Protein AF-A0AAY5ET58-F1 (afdb_monomer_lite)

Organism: Electrophorus electricus (NCBI:txid8005)

Structure (mmCIF, N/CA/C/O backbone):
data_AF-A0AAY5ET58-F1
#
_entry.id   AF-A0AAY5ET58-F1
#
loop_
_atom_site.group_PDB
_atom_site.id
_atom_site.type_symbol
_atom_site.label_atom_id
_atom_site.label_alt_id
_atom_site.label_comp_id
_atom_site.label_asym_id
_atom_site.label_entity_id
_atom_site.label_seq_id
_atom_site.pdbx_PDB_ins_code
_atom_site.Cartn_x
_atom_site.Cartn_y
_atom_site.Cartn_z
_atom_site.occupancy
_atom_site.B_iso_or_equiv
_atom_site.auth_seq_id
_atom_site.auth_comp_id
_atom_site.auth_asym_id
_atom_site.auth_atom_id
_atom_site.pdbx_PDB_model_num
ATOM 1 N N . MET A 1 1 ? -38.786 35.403 60.499 1.00 40.47 1 MET A N 1
ATOM 2 C CA . MET A 1 1 ? -40.038 34.703 60.142 1.00 40.47 1 MET A CA 1
ATOM 3 C C . MET A 1 1 ? -40.220 34.820 58.636 1.00 40.47 1 MET A C 1
ATOM 5 O O . MET A 1 1 ? -40.222 35.949 58.177 1.00 40.47 1 MET A O 1
ATOM 9 N N . VAL A 1 2 ? -40.307 33.661 57.951 1.00 42.81 2 VAL A N 1
ATOM 10 C CA . VAL A 1 2 ? -40.668 33.372 56.532 1.00 42.81 2 VAL A CA 1
ATOM 11 C C . VAL A 1 2 ? -39.955 34.195 55.436 1.00 42.81 2 VAL A C 1
ATOM 13 O O . VAL A 1 2 ? -40.005 35.410 55.419 1.00 42.81 2 VAL A O 1
ATOM 16 N N . SER A 1 3 ? -39.267 33.584 54.472 1.00 40.59 3 SER A N 1
ATOM 17 C CA . SER A 1 3 ? -39.939 32.818 53.422 1.00 40.59 3 SER A CA 1
ATOM 18 C C . SER A 1 3 ? -39.047 31.737 52.808 1.00 40.59 3 SER A C 1
ATOM 20 O O . SER A 1 3 ? -37.898 31.982 52.449 1.00 40.59 3 SER A O 1
ATOM 22 N N . PHE A 1 4 ? -39.635 30.551 52.649 1.00 51.56 4 PHE A N 1
ATOM 23 C CA . PHE A 1 4 ? -39.188 29.500 51.742 1.00 51.56 4 PHE A CA 1
ATOM 24 C C . PHE A 1 4 ? -39.138 30.032 50.303 1.00 51.56 4 PHE A C 1
ATOM 26 O O . PHE A 1 4 ? -40.045 30.743 49.871 1.00 51.56 4 PHE A O 1
ATOM 33 N N . GLY A 1 5 ? -38.104 29.646 49.561 1.00 51.97 5 GLY A N 1
ATOM 34 C CA . GLY A 1 5 ? -37.959 29.914 48.134 1.00 51.97 5 GLY A CA 1
ATOM 35 C C . GLY A 1 5 ? -37.118 28.820 47.495 1.00 51.97 5 GLY A C 1
ATOM 36 O O . GLY A 1 5 ? -35.930 28.997 47.256 1.00 51.97 5 GLY A O 1
ATOM 37 N N . VAL A 1 6 ? -37.736 27.658 47.297 1.00 57.72 6 VAL A N 1
ATOM 38 C CA . VAL A 1 6 ? -37.215 26.557 46.480 1.00 57.72 6 VAL A CA 1
ATOM 39 C C . VAL A 1 6 ? -37.017 27.072 45.054 1.00 57.72 6 VAL A C 1
ATOM 41 O O . VAL A 1 6 ? -37.981 27.534 44.451 1.00 57.72 6 VAL A O 1
ATOM 44 N N . LEU A 1 7 ? -35.813 26.942 44.491 1.00 54.56 7 LEU A N 1
ATOM 45 C CA . LEU A 1 7 ? -35.634 26.942 43.038 1.00 54.56 7 LEU A CA 1
ATOM 46 C C . LEU A 1 7 ? -34.827 25.716 42.613 1.00 54.56 7 LEU A C 1
ATOM 48 O O . LEU A 1 7 ? -33.619 25.591 42.799 1.00 54.56 7 LEU A O 1
ATOM 52 N N . LEU A 1 8 ? -35.629 24.786 42.113 1.00 53.97 8 LEU A N 1
ATOM 53 C CA . LEU A 1 8 ? -35.365 23.490 41.530 1.00 53.97 8 LEU A CA 1
ATOM 54 C C . LEU A 1 8 ? -34.593 23.657 40.202 1.00 53.97 8 LEU A C 1
ATOM 56 O O . LEU A 1 8 ? -35.032 24.407 39.340 1.00 53.97 8 LEU A O 1
ATOM 60 N N . PHE A 1 9 ? -33.485 22.919 40.072 1.00 56.16 9 PHE A N 1
ATOM 61 C CA . PHE A 1 9 ? -32.970 22.234 38.875 1.00 56.16 9 PHE A CA 1
ATOM 62 C C . PHE A 1 9 ? -32.871 22.982 37.535 1.00 56.16 9 PHE A C 1
ATOM 64 O O . PHE A 1 9 ? -33.871 23.309 36.914 1.00 56.16 9 PHE A O 1
ATOM 71 N N . LEU A 1 10 ? -31.649 23.001 36.991 1.00 56.62 10 LEU A N 1
ATOM 72 C CA . LEU A 1 10 ? -31.357 22.589 35.609 1.00 56.62 10 LEU A CA 1
ATOM 73 C C . LEU A 1 10 ? -29.874 22.187 35.531 1.00 56.62 10 LEU A C 1
ATOM 75 O O . LEU A 1 10 ? -29.040 22.852 34.923 1.00 56.62 10 LEU A O 1
ATOM 79 N N . SER A 1 11 ? -29.524 21.075 36.183 1.00 59.97 11 SER A N 1
ATOM 80 C CA . SER A 1 11 ? -28.327 20.334 35.793 1.00 59.97 11 SER A CA 1
ATOM 81 C C . SER A 1 11 ? -28.621 19.698 34.436 1.00 59.97 11 SER A C 1
ATOM 83 O O . SER A 1 11 ? -29.204 18.613 34.366 1.00 59.97 11 SER A O 1
ATOM 85 N N . LEU A 1 12 ? -28.259 20.392 33.354 1.00 58.75 12 LEU A N 1
ATOM 86 C CA . LEU A 1 12 ? -28.060 19.761 32.055 1.00 58.75 12 LEU A CA 1
ATOM 87 C C . LEU A 1 12 ? -26.909 18.759 32.231 1.00 58.75 12 LEU A C 1
ATOM 89 O O . LEU A 1 12 ? -25.740 19.073 32.023 1.00 58.75 12 LEU A O 1
ATOM 93 N N . PHE A 1 13 ? -27.231 17.541 32.664 1.00 56.00 13 PHE A N 1
ATOM 94 C CA . PHE A 1 13 ? -26.377 16.406 32.371 1.00 56.00 13 PHE A CA 1
ATOM 95 C C . PHE A 1 13 ? -26.515 16.182 30.873 1.00 56.00 13 PHE A C 1
ATOM 97 O O . PHE A 1 13 ? -27.423 15.494 30.409 1.00 56.00 13 PHE A O 1
ATOM 104 N N . CYS A 1 14 ? -25.631 16.811 30.102 1.00 54.03 14 CYS A N 1
ATOM 105 C CA . CYS A 1 14 ? -25.330 16.329 28.771 1.00 54.03 14 CYS A CA 1
ATOM 106 C C . CYS A 1 14 ? -24.753 14.923 28.954 1.00 54.03 14 CYS A C 1
ATOM 108 O O . CYS A 1 14 ? -23.546 14.755 29.110 1.00 54.03 14 CYS A O 1
ATOM 110 N N . VAL A 1 15 ? -25.612 13.902 28.953 1.00 55.16 15 VAL A N 1
ATOM 111 C CA . VAL A 1 15 ? -25.195 12.542 28.614 1.00 55.16 15 VAL A CA 1
ATOM 112 C C . VAL A 1 15 ? -24.936 12.568 27.111 1.00 55.16 15 VAL A C 1
ATOM 114 O O . VAL A 1 15 ? -25.717 12.081 26.303 1.00 55.16 15 VAL A O 1
ATOM 117 N N . GLY A 1 16 ? -23.858 13.244 26.721 1.00 48.72 16 GLY A N 1
ATOM 118 C CA . GLY A 1 16 ? -23.240 13.007 25.436 1.00 48.72 16 GLY A CA 1
ATOM 119 C C . GLY A 1 16 ? -22.634 11.625 25.546 1.00 48.72 16 GLY A C 1
ATOM 120 O O . GLY A 1 16 ? -21.574 11.464 26.143 1.00 48.72 16 GLY A O 1
ATOM 121 N N . SER A 1 17 ? -23.332 10.608 25.050 1.00 53.88 17 SER A N 1
ATOM 122 C CA . SER A 1 17 ? -22.716 9.309 24.835 1.00 53.88 17 SER A CA 1
ATOM 123 C C . SER A 1 17 ? -21.715 9.470 23.696 1.00 53.88 17 SER A C 1
ATOM 125 O O . SER A 1 17 ? -22.046 9.238 22.536 1.00 53.88 17 SER A O 1
ATOM 127 N N . SER A 1 18 ? -20.503 9.923 24.011 1.00 56.94 18 SER A N 1
ATOM 128 C CA . SER A 1 18 ? -19.374 9.920 23.089 1.00 56.94 18 SER A CA 1
ATOM 129 C C . SER A 1 18 ? -18.971 8.467 22.838 1.00 56.94 18 SER A C 1
ATOM 131 O O . SER A 1 18 ? -18.031 7.943 23.430 1.00 56.94 18 SER A O 1
ATOM 133 N N . HIS A 1 19 ? -19.711 7.788 21.963 1.00 60.06 19 HIS A N 1
ATOM 134 C CA . HIS A 1 19 ? -19.280 6.526 21.378 1.00 60.06 19 HIS A CA 1
ATOM 135 C C . HIS A 1 19 ? -18.173 6.846 20.367 1.00 60.06 19 HIS A C 1
ATOM 137 O O . HIS A 1 19 ? -18.394 6.899 19.163 1.00 60.06 19 HIS A O 1
ATOM 143 N N . ALA A 1 20 ? -16.972 7.133 20.867 1.00 74.38 20 ALA A N 1
ATOM 144 C CA . ALA A 1 20 ? -15.794 7.273 20.028 1.00 74.38 20 ALA A CA 1
ATOM 145 C C . ALA A 1 20 ? -15.374 5.870 19.560 1.00 74.38 20 ALA A C 1
ATOM 147 O O . ALA A 1 20 ? -14.693 5.139 20.282 1.00 74.38 20 ALA A O 1
ATOM 148 N N . CYS A 1 21 ? -15.827 5.462 18.374 1.00 87.31 21 CYS A N 1
ATOM 149 C CA . CYS A 1 21 ? -15.374 4.222 17.752 1.00 87.31 21 CYS A CA 1
ATOM 150 C C . CYS A 1 21 ? -13.900 4.379 17.338 1.00 87.31 21 CYS A C 1
ATOM 152 O O . CYS A 1 21 ? -13.533 5.379 16.720 1.00 87.31 21 CYS A O 1
ATOM 154 N N . PHE A 1 22 ? -13.058 3.390 17.645 1.00 89.31 22 PHE A N 1
ATOM 155 C CA . PHE A 1 22 ? -11.653 3.369 17.233 1.00 89.31 22 PHE A CA 1
ATOM 156 C C . PHE A 1 22 ? -11.296 2.039 16.571 1.00 89.31 22 PHE A C 1
ATOM 158 O O . PHE A 1 22 ? -11.900 1.002 16.848 1.00 89.31 22 PHE A O 1
ATOM 165 N N . CYS A 1 23 ? -10.286 2.064 15.703 1.00 91.38 23 CYS A N 1
ATOM 166 C CA . CYS A 1 23 ? -9.813 0.879 15.001 1.00 91.38 23 CYS A CA 1
ATOM 167 C C . CYS A 1 23 ? -8.567 0.311 15.687 1.00 91.38 23 CYS A C 1
ATOM 169 O O . CYS A 1 23 ? -7.499 0.920 15.646 1.00 91.38 23 CYS A O 1
ATOM 171 N N . ALA A 1 24 ? -8.681 -0.870 16.300 1.00 88.81 24 ALA A N 1
ATOM 172 C CA . ALA A 1 24 ? -7.567 -1.491 17.022 1.00 88.81 24 ALA A CA 1
ATOM 173 C C . ALA A 1 24 ? -6.377 -1.838 16.106 1.00 88.81 24 ALA A C 1
ATOM 175 O O . ALA A 1 24 ? -5.228 -1.680 16.508 1.00 88.81 24 ALA A O 1
ATOM 176 N N . SER A 1 25 ? -6.643 -2.259 14.862 1.00 88.12 25 SER A N 1
ATOM 177 C CA . SER A 1 25 ? -5.589 -2.581 13.889 1.00 88.12 25 SER A CA 1
ATOM 178 C C . SER A 1 25 ? -4.879 -1.351 13.306 1.00 88.12 25 SER A C 1
ATOM 180 O O . SER A 1 25 ? -3.812 -1.514 12.712 1.00 88.12 25 SER A O 1
ATOM 182 N N . LEU A 1 26 ? -5.456 -0.146 13.404 1.00 90.12 26 LEU A N 1
ATOM 183 C CA . LEU A 1 26 ? -4.868 1.056 12.813 1.00 90.12 26 LEU A CA 1
ATOM 184 C C . LEU A 1 26 ? -5.316 2.328 13.537 1.00 90.12 26 LEU A C 1
ATOM 186 O O . LEU A 1 26 ? -6.418 2.831 13.325 1.00 90.12 26 LEU A O 1
ATOM 190 N N . SER A 1 27 ? -4.417 2.889 14.343 1.00 90.25 27 SER A N 1
ATOM 191 C CA . SER A 1 27 ? -4.715 4.022 15.227 1.00 90.25 27 SER A CA 1
ATOM 192 C C . SER A 1 27 ? -5.068 5.326 14.509 1.00 90.25 27 SER A C 1
ATOM 194 O O . SER A 1 27 ? -5.717 6.181 15.103 1.00 90.25 27 SER A O 1
ATOM 196 N N . TRP A 1 28 ? -4.662 5.494 13.249 1.00 90.62 28 TRP A N 1
ATOM 197 C CA . TRP A 1 28 ? -4.936 6.702 12.465 1.00 90.62 28 TRP A CA 1
ATOM 198 C C . TRP A 1 28 ? -6.096 6.546 11.466 1.00 90.62 28 TRP A C 1
ATOM 200 O O . TRP A 1 28 ? -6.336 7.442 10.658 1.00 90.62 28 TRP A O 1
ATOM 210 N N . ALA A 1 29 ? -6.838 5.433 11.512 1.00 92.31 29 ALA A N 1
ATOM 211 C CA . ALA A 1 29 ? -8.035 5.247 10.694 1.00 92.31 29 ALA A CA 1
ATOM 212 C C . ALA A 1 29 ? -9.115 6.300 11.001 1.00 92.31 29 ALA A C 1
ATOM 214 O O . ALA A 1 29 ? -9.280 6.734 12.140 1.00 92.31 29 ALA A O 1
ATOM 215 N N . THR A 1 30 ? -9.899 6.674 9.988 1.00 92.31 30 THR A N 1
ATOM 216 C CA . THR A 1 30 ? -11.059 7.557 10.165 1.00 92.31 30 THR A CA 1
ATOM 217 C C . THR A 1 30 ? -12.314 6.710 10.344 1.00 92.31 30 THR A C 1
ATOM 219 O O . THR A 1 30 ? -12.677 5.955 9.443 1.00 92.31 30 THR A O 1
ATOM 222 N N . CYS A 1 31 ? -12.987 6.835 11.487 1.00 92.88 31 CYS A N 1
ATOM 223 C CA . CYS A 1 31 ? -14.190 6.069 11.814 1.00 92.88 31 CYS A CA 1
ATOM 224 C C . CYS A 1 31 ? -15.419 6.977 11.916 1.00 92.88 31 CYS A C 1
ATOM 226 O O . CYS A 1 31 ? -15.330 8.094 12.422 1.00 92.88 31 CYS A O 1
ATOM 228 N N . ASN A 1 32 ? -16.563 6.504 11.422 1.00 91.56 32 ASN A N 1
ATOM 229 C CA . ASN A 1 32 ? -17.844 7.184 11.603 1.00 91.56 32 ASN A CA 1
ATOM 230 C C . ASN A 1 32 ? -18.363 6.953 13.032 1.00 91.56 32 ASN A C 1
ATOM 232 O O . ASN A 1 32 ? -18.400 5.818 13.497 1.00 91.56 32 ASN A O 1
ATOM 236 N N . GLU A 1 33 ? -18.803 8.017 13.701 1.00 86.06 33 GLU A N 1
ATOM 237 C CA . GLU A 1 33 ? -19.323 7.988 15.076 1.00 86.06 33 GLU A CA 1
ATOM 238 C C . GLU A 1 33 ? -20.622 7.178 15.218 1.00 86.06 33 GLU A C 1
ATOM 240 O O . GLU A 1 33 ? -20.886 6.602 16.268 1.00 86.06 33 GLU A O 1
ATOM 245 N N . SER A 1 34 ? -21.440 7.124 14.162 1.00 84.81 34 SER A N 1
ATOM 246 C CA . SER A 1 34 ? -22.777 6.511 14.203 1.00 84.81 34 SER A CA 1
ATOM 247 C C . SER A 1 34 ? -22.797 5.039 13.783 1.00 84.81 34 SER A C 1
ATOM 249 O O . SER A 1 34 ? -23.463 4.228 14.420 1.00 84.81 34 SER A O 1
ATOM 251 N N . SER A 1 35 ? -22.071 4.678 12.720 1.00 87.88 35 SER A N 1
ATOM 252 C CA . SER A 1 35 ? -22.016 3.302 12.203 1.00 87.88 35 SER A CA 1
ATOM 253 C C . SER A 1 35 ? -20.791 2.514 12.674 1.00 87.88 35 SER A C 1
ATOM 255 O O . SER A 1 35 ? -20.693 1.328 12.373 1.00 87.88 35 SER A O 1
ATOM 257 N N . CYS A 1 36 ? -19.842 3.157 13.368 1.00 88.12 36 CYS A N 1
ATOM 258 C CA . CYS A 1 36 ? -18.508 2.619 13.666 1.00 88.12 36 CYS A CA 1
ATOM 259 C C . CYS A 1 36 ? -17.768 2.051 12.437 1.00 88.12 36 CYS A C 1
ATOM 261 O O . CYS A 1 36 ? -16.861 1.231 12.573 1.00 88.12 36 CYS A O 1
ATOM 263 N N . GLU A 1 37 ? -18.123 2.492 11.228 1.00 92.25 37 GLU A N 1
ATOM 264 C CA . GLU A 1 37 ? -17.431 2.083 10.011 1.00 92.25 37 GLU A CA 1
ATOM 265 C C . GLU A 1 37 ? -16.131 2.878 9.864 1.00 92.25 37 GLU A C 1
ATOM 267 O O . GLU A 1 37 ? -16.137 4.113 9.794 1.00 92.25 37 GLU A O 1
ATOM 272 N N . CYS A 1 38 ? -15.010 2.162 9.818 1.00 93.44 38 CYS A N 1
ATOM 273 C CA . CYS A 1 38 ? -13.679 2.741 9.702 1.00 93.44 38 CYS A CA 1
ATOM 274 C C . CYS A 1 38 ? -13.136 2.597 8.283 1.00 93.44 38 CYS A C 1
ATOM 276 O O . CYS A 1 38 ? -13.336 1.584 7.616 1.00 93.44 38 CYS A O 1
ATOM 278 N N . HIS A 1 39 ? -12.406 3.607 7.826 1.00 93.44 39 HIS A N 1
ATOM 279 C CA . HIS A 1 39 ? -11.770 3.610 6.517 1.00 93.44 39 HIS A CA 1
ATOM 280 C C . HIS A 1 39 ? -10.460 4.403 6.541 1.00 93.44 39 HIS A C 1
ATOM 282 O O . HIS A 1 39 ? -10.202 5.214 7.435 1.00 93.44 39 HIS A O 1
ATOM 288 N N . VAL A 1 40 ? -9.646 4.194 5.511 1.00 92.56 40 VAL A N 1
ATOM 289 C CA . VAL A 1 40 ? -8.457 5.003 5.209 1.00 92.56 40 VAL A CA 1
ATOM 290 C C . VAL A 1 40 ? -8.536 5.568 3.805 1.00 92.56 40 VAL A C 1
ATOM 292 O O . VAL A 1 40 ? -9.199 5.012 2.929 1.00 92.56 40 VAL A O 1
ATOM 295 N N . ILE A 1 41 ? -7.854 6.688 3.590 1.00 91.69 41 ILE A N 1
ATOM 296 C CA . ILE A 1 41 ? -7.740 7.310 2.274 1.00 91.69 41 ILE A CA 1
ATOM 297 C C . ILE A 1 41 ? -6.505 6.724 1.586 1.00 91.69 41 ILE A C 1
ATOM 299 O O . ILE A 1 41 ? -5.392 6.882 2.080 1.00 91.69 41 ILE A O 1
ATOM 303 N N . VAL A 1 42 ? -6.706 6.045 0.457 1.00 90.00 42 VAL A N 1
ATOM 304 C CA . VAL A 1 42 ? -5.648 5.361 -0.321 1.00 90.00 42 VAL A CA 1
ATOM 305 C C . VAL A 1 42 ? -5.270 6.116 -1.601 1.00 90.00 42 VAL A C 1
ATOM 307 O O . VAL A 1 42 ? -4.452 5.664 -2.395 1.00 90.00 42 VAL A O 1
ATOM 310 N N . GLY A 1 43 ? -5.887 7.269 -1.843 1.00 85.88 43 GLY A N 1
ATOM 311 C CA . GLY A 1 43 ? -5.706 8.047 -3.059 1.00 85.88 43 GLY A CA 1
ATOM 312 C C . GLY A 1 43 ? -6.710 9.187 -3.144 1.00 85.88 43 GLY A C 1
ATOM 313 O O . GLY A 1 43 ? -7.623 9.295 -2.322 1.00 85.88 43 GLY A O 1
ATOM 314 N N . LYS A 1 44 ? -6.589 10.013 -4.187 1.00 84.31 44 LYS A N 1
ATOM 315 C CA . LYS A 1 44 ? -7.529 11.113 -4.446 1.00 84.31 44 LYS A CA 1
ATOM 316 C C . LYS A 1 44 ? -8.955 10.573 -4.593 1.00 84.31 44 LYS A C 1
ATOM 318 O O . LYS A 1 44 ? -9.279 9.930 -5.586 1.00 84.31 44 LYS A O 1
ATOM 323 N N . GLY A 1 45 ? -9.791 10.829 -3.587 1.00 82.94 45 GLY A N 1
ATOM 324 C CA . GLY A 1 45 ? -11.188 10.389 -3.555 1.00 82.94 45 GLY A CA 1
ATOM 325 C C . GLY A 1 45 ? -11.394 8.883 -3.353 1.00 82.94 45 GLY A C 1
ATOM 326 O O . GLY A 1 45 ? -12.528 8.423 -3.440 1.00 82.94 45 GLY A O 1
ATOM 327 N N . GLN A 1 46 ? -10.340 8.111 -3.069 1.00 87.69 46 GLN A N 1
ATOM 328 C CA . GLN A 1 46 ? -10.441 6.667 -2.851 1.00 87.69 46 GLN A CA 1
ATOM 329 C C . GLN A 1 46 ? -10.378 6.336 -1.360 1.00 87.69 46 GLN A C 1
ATOM 331 O O . GLN A 1 46 ? -9.402 6.661 -0.680 1.00 87.69 46 GLN A O 1
ATOM 336 N N . ARG A 1 47 ? -11.424 5.669 -0.860 1.00 91.25 47 ARG A N 1
ATOM 337 C CA . ARG A 1 47 ? -11.544 5.212 0.531 1.00 91.25 47 ARG A CA 1
ATOM 338 C C . ARG A 1 47 ? -11.539 3.690 0.556 1.00 91.25 47 ARG A C 1
ATOM 340 O O . ARG A 1 47 ? -12.309 3.067 -0.166 1.00 91.25 47 ARG A O 1
ATOM 347 N N . GLN A 1 48 ? -10.696 3.116 1.402 1.00 90.62 48 GLN A N 1
ATOM 348 C CA . GLN A 1 48 ? -10.669 1.687 1.681 1.00 90.62 48 GLN A CA 1
ATOM 349 C C . GLN A 1 48 ? -11.348 1.441 3.025 1.00 90.62 48 GLN A C 1
ATOM 351 O O . GLN A 1 48 ? -10.846 1.900 4.053 1.00 90.62 48 GLN A O 1
ATOM 356 N N . ALA A 1 49 ? -12.473 0.725 3.016 1.00 91.94 49 ALA A N 1
ATOM 357 C CA . ALA A 1 49 ? -13.122 0.263 4.238 1.00 91.94 49 ALA A CA 1
ATOM 358 C C . ALA A 1 49 ? -12.218 -0.741 4.967 1.00 91.94 49 ALA A C 1
ATOM 360 O O . ALA A 1 49 ? -11.546 -1.561 4.332 1.00 91.94 49 ALA A O 1
ATOM 361 N N . LEU A 1 50 ? -12.188 -0.654 6.295 1.00 91.19 50 LEU A N 1
ATOM 362 C CA . LEU A 1 50 ? -11.321 -1.452 7.149 1.00 91.19 50 LEU A CA 1
ATOM 363 C C . LEU A 1 50 ? -12.120 -2.451 7.972 1.00 91.19 50 LEU A C 1
ATOM 365 O O . LEU A 1 50 ? -13.142 -2.118 8.567 1.00 91.19 50 LEU A O 1
ATOM 369 N N . ASN A 1 51 ? -11.569 -3.654 8.099 1.00 92.12 51 ASN A N 1
ATOM 370 C CA . ASN A 1 51 ? -11.937 -4.567 9.166 1.00 92.12 51 ASN A CA 1
ATOM 371 C C . ASN A 1 51 ? -10.948 -4.392 10.327 1.00 92.12 51 ASN A C 1
ATOM 373 O O . ASN A 1 51 ? -9.793 -4.795 10.236 1.00 92.12 51 ASN A O 1
ATOM 377 N N . CYS A 1 52 ? -11.407 -3.798 11.428 1.00 90.12 52 CYS A N 1
ATOM 378 C CA . CYS A 1 52 ? -10.560 -3.460 12.576 1.00 90.12 52 CYS A CA 1
ATOM 379 C C . CYS A 1 52 ? -10.152 -4.651 13.456 1.00 90.12 52 CYS A C 1
ATOM 381 O O . CYS A 1 52 ? -9.446 -4.449 14.444 1.00 90.12 52 CYS A O 1
ATOM 383 N N . THR A 1 53 ? -10.589 -5.866 13.108 1.00 89.62 53 THR A N 1
ATOM 384 C CA . THR A 1 53 ? -10.239 -7.114 13.811 1.00 89.62 53 THR A CA 1
ATOM 385 C C . THR A 1 53 ? -9.150 -7.921 13.104 1.00 89.62 53 THR A C 1
ATOM 387 O O . THR A 1 53 ? -8.547 -8.800 13.714 1.00 89.62 53 THR A O 1
ATOM 390 N N . THR A 1 54 ? -8.875 -7.617 11.835 1.00 89.44 54 THR A N 1
ATOM 391 C CA . THR A 1 54 ? -7.899 -8.325 10.998 1.00 89.44 54 THR A CA 1
ATOM 392 C C . THR A 1 54 ? -6.775 -7.392 10.575 1.00 89.44 54 THR A C 1
ATOM 394 O O . THR A 1 54 ? -6.952 -6.176 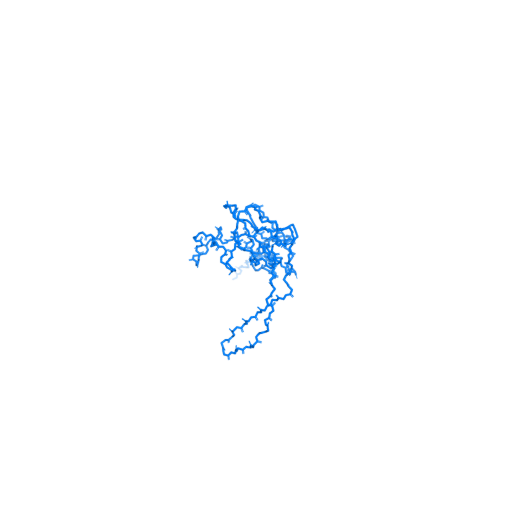10.539 1.00 89.44 54 THR A O 1
ATOM 397 N N . SER A 1 55 ? -5.627 -7.954 10.197 1.00 87.44 55 SER A N 1
ATOM 398 C CA . SER A 1 55 ? -4.550 -7.164 9.606 1.00 87.44 55 SER A CA 1
ATOM 399 C C . SER A 1 55 ? -4.979 -6.559 8.266 1.00 87.44 55 SER A C 1
ATOM 401 O O . SER A 1 55 ? -5.661 -7.186 7.454 1.00 87.44 55 SER A O 1
ATOM 403 N N . ILE A 1 56 ? -4.568 -5.315 8.034 1.00 89.62 56 ILE A N 1
ATOM 404 C CA . ILE A 1 56 ? -4.789 -4.610 6.770 1.00 89.62 56 ILE A CA 1
ATOM 405 C C . ILE A 1 56 ? -3.743 -5.100 5.758 1.00 89.62 56 ILE A C 1
ATOM 407 O O . ILE A 1 56 ? -2.560 -5.151 6.112 1.00 89.62 56 ILE A O 1
ATOM 411 N N . PRO A 1 57 ? -4.123 -5.424 4.507 1.00 91.38 57 PRO A N 1
ATOM 412 C CA . PRO A 1 57 ? -3.166 -5.821 3.480 1.00 91.38 57 PRO A CA 1
ATOM 413 C C . PRO A 1 57 ? -2.040 -4.796 3.313 1.00 91.38 57 PRO A C 1
ATOM 415 O O . PRO A 1 57 ? -2.279 -3.586 3.235 1.00 91.38 57 PRO A O 1
ATOM 418 N N . LYS A 1 58 ? -0.797 -5.287 3.238 1.00 91.62 58 LYS A N 1
ATOM 419 C CA . LYS A 1 58 ? 0.410 -4.449 3.263 1.00 91.62 58 LYS A CA 1
ATOM 420 C C . LYS A 1 58 ? 0.431 -3.405 2.142 1.00 91.62 58 LYS A C 1
ATOM 422 O O . LYS A 1 58 ? 0.789 -2.262 2.412 1.00 91.62 58 LYS A O 1
ATOM 427 N N . CYS A 1 59 ? 0.019 -3.763 0.921 1.00 93.44 59 CYS A N 1
ATOM 428 C CA . CYS A 1 59 ? -0.007 -2.820 -0.203 1.00 93.44 59 CYS A CA 1
ATOM 429 C C . CYS A 1 59 ? -0.957 -1.646 0.072 1.00 93.44 59 CYS A C 1
ATOM 431 O O . CYS A 1 59 ? -0.572 -0.489 -0.095 1.00 93.44 59 CYS A O 1
ATOM 433 N N . LEU A 1 60 ? -2.172 -1.928 0.559 1.00 93.06 60 LEU A N 1
ATOM 434 C CA . LEU A 1 60 ? -3.168 -0.898 0.873 1.00 93.06 60 LEU A CA 1
ATOM 435 C C . LEU A 1 60 ? -2.692 0.026 1.993 1.00 93.06 60 LEU A C 1
ATOM 437 O O . LEU A 1 60 ? -2.838 1.242 1.881 1.00 93.06 60 LEU A O 1
ATOM 441 N N . LEU A 1 61 ? -2.091 -0.537 3.045 1.00 92.44 61 LEU A N 1
ATOM 442 C CA . LEU A 1 61 ? -1.548 0.249 4.149 1.00 92.44 61 LEU A CA 1
ATOM 443 C C . LEU A 1 61 ? -0.394 1.146 3.684 1.00 92.44 61 LEU A C 1
ATOM 445 O O . LEU A 1 61 ? -0.377 2.335 3.995 1.00 92.44 61 LEU A O 1
ATOM 449 N N . MET A 1 62 ? 0.529 0.600 2.890 1.00 91.81 62 MET A N 1
ATOM 450 C CA . MET A 1 62 ? 1.640 1.357 2.318 1.00 91.81 62 MET A CA 1
ATOM 451 C C . MET A 1 62 ? 1.125 2.501 1.437 1.00 91.81 62 MET A C 1
ATOM 453 O O . MET A 1 62 ? 1.523 3.643 1.636 1.00 91.81 62 MET A O 1
ATOM 457 N N . ARG A 1 63 ? 0.163 2.239 0.545 1.00 92.94 63 ARG A N 1
ATOM 458 C CA . ARG A 1 63 ? -0.475 3.269 -0.289 1.00 92.94 63 ARG A CA 1
ATOM 459 C C . ARG A 1 63 ? -1.144 4.374 0.526 1.00 92.94 63 ARG A C 1
ATOM 461 O O . ARG A 1 63 ? -1.008 5.554 0.204 1.00 92.94 63 ARG A O 1
ATOM 468 N N . ALA A 1 64 ? -1.838 4.007 1.600 1.00 92.44 64 ALA A N 1
ATOM 469 C CA . ALA A 1 64 ? -2.497 4.960 2.483 1.00 92.44 64 ALA A CA 1
ATOM 470 C C . ALA A 1 64 ? -1.484 5.866 3.213 1.00 92.44 64 ALA A C 1
ATOM 472 O O . ALA A 1 64 ? -1.685 7.079 3.293 1.00 92.44 64 ALA A O 1
ATOM 473 N N . GLU A 1 65 ? -0.362 5.311 3.685 1.00 91.25 65 GLU A N 1
ATOM 474 C CA . GLU A 1 65 ? 0.719 6.098 4.292 1.00 91.25 65 GLU A CA 1
ATOM 475 C C . GLU A 1 65 ? 1.397 7.017 3.270 1.00 91.25 65 GLU A C 1
ATOM 477 O O . GLU A 1 65 ? 1.613 8.192 3.562 1.00 91.25 65 GLU A O 1
ATOM 482 N N . MET A 1 66 ? 1.657 6.544 2.046 1.00 89.56 66 MET A N 1
ATOM 483 C CA . MET A 1 66 ? 2.230 7.389 0.990 1.00 89.56 66 MET A CA 1
ATOM 484 C C . MET A 1 66 ? 1.314 8.560 0.629 1.00 89.56 66 MET A C 1
ATOM 486 O O . MET A 1 66 ? 1.783 9.692 0.479 1.00 89.56 66 MET A O 1
ATOM 490 N N . HIS A 1 67 ? 0.002 8.324 0.562 1.00 90.31 67 HIS A N 1
ATOM 491 C CA . HIS A 1 67 ? -0.982 9.389 0.388 1.00 90.31 67 HIS A CA 1
ATOM 492 C C . HIS A 1 67 ? -0.938 10.388 1.556 1.00 90.31 67 HIS A C 1
ATOM 494 O O . HIS A 1 67 ? -0.912 11.603 1.343 1.00 90.31 67 HIS A O 1
ATOM 500 N N . ARG A 1 68 ? -0.877 9.896 2.800 1.00 88.31 68 ARG A N 1
ATOM 501 C CA . ARG A 1 68 ? -0.800 10.740 4.000 1.00 88.31 68 ARG A CA 1
ATOM 502 C C . ARG A 1 68 ? 0.470 11.591 4.023 1.00 88.31 68 ARG A C 1
ATOM 504 O O . ARG A 1 68 ? 0.378 12.780 4.306 1.00 88.31 68 ARG A O 1
ATOM 511 N N . LEU A 1 69 ? 1.620 11.025 3.655 1.00 85.44 69 LEU A N 1
ATOM 512 C CA . LEU A 1 69 ? 2.898 11.739 3.562 1.00 85.44 69 LEU A CA 1
ATOM 513 C C . LEU A 1 69 ? 2.878 12.846 2.497 1.00 85.44 69 LEU A C 1
ATOM 515 O O . LEU A 1 69 ? 3.442 13.916 2.720 1.00 85.44 69 LEU A O 1
ATOM 519 N N . ARG A 1 70 ? 2.203 12.621 1.361 1.00 83.56 70 ARG A N 1
ATOM 520 C CA . ARG A 1 70 ? 2.063 13.619 0.285 1.00 83.56 70 ARG A CA 1
ATOM 521 C C . ARG A 1 70 ? 1.126 14.777 0.660 1.00 83.56 70 ARG A C 1
ATOM 523 O O . ARG A 1 70 ? 1.386 15.909 0.265 1.00 83.56 70 ARG A O 1
ATOM 530 N N . HIS A 1 71 ? 0.048 14.511 1.403 1.00 82.50 71 HIS A N 1
ATOM 531 C CA . HIS A 1 71 ? -0.993 15.508 1.711 1.00 82.50 71 HIS A CA 1
ATOM 532 C C . HIS A 1 71 ? -0.869 16.170 3.089 1.00 82.50 71 HIS A C 1
ATOM 534 O O . HIS A 1 71 ? -1.318 17.299 3.273 1.00 82.50 71 HIS A O 1
ATOM 540 N N . HIS A 1 72 ? -0.234 15.496 4.041 1.00 74.31 72 HIS A N 1
ATOM 541 C CA . HIS A 1 72 ? 0.069 16.011 5.370 1.00 74.31 72 HIS A CA 1
ATOM 542 C C . HIS A 1 72 ? 1.561 15.818 5.655 1.00 74.31 72 HIS A C 1
ATOM 544 O O . HIS A 1 72 ? 1.918 15.011 6.522 1.00 74.31 72 HIS A O 1
ATOM 550 N N . PRO A 1 73 ? 2.447 16.526 4.924 1.00 62.12 73 PRO A N 1
ATOM 551 C CA . PRO A 1 73 ? 3.876 16.446 5.169 1.00 62.12 73 PRO A CA 1
ATOM 552 C C . PRO A 1 73 ? 4.133 16.905 6.604 1.00 62.12 73 PRO A C 1
ATOM 554 O O . PRO A 1 73 ? 4.025 18.081 6.945 1.00 62.12 73 PRO A O 1
ATOM 557 N N . SER A 1 74 ? 4.428 15.950 7.481 1.00 58.69 74 SER A N 1
ATOM 558 C CA . SER A 1 74 ? 4.977 16.266 8.795 1.00 58.69 74 SER A CA 1
ATOM 559 C C . SER A 1 74 ? 6.331 16.938 8.551 1.00 58.69 74 SER A C 1
ATOM 561 O O . SER A 1 74 ? 7.050 16.530 7.638 1.00 58.69 74 SER A O 1
ATOM 563 N N . SER A 1 75 ? 6.727 17.939 9.344 1.00 54.75 75 SER A N 1
ATOM 564 C CA . SER A 1 75 ? 7.963 18.711 9.093 1.00 54.75 75 SER A CA 1
ATOM 565 C C . SER A 1 75 ? 9.273 17.902 9.209 1.00 54.75 75 SER A C 1
ATOM 567 O O . SER A 1 75 ? 10.351 18.488 9.195 1.00 54.75 75 SER A O 1
ATOM 569 N N . LEU A 1 76 ? 9.202 16.576 9.371 1.00 55.25 76 LEU A N 1
ATOM 570 C CA . LEU A 1 76 ? 10.330 15.683 9.640 1.00 55.25 76 LEU A CA 1
ATOM 571 C C . LEU A 1 76 ? 10.832 14.890 8.427 1.00 55.25 76 LEU A C 1
ATOM 573 O O . LEU A 1 76 ? 11.786 14.135 8.568 1.00 55.25 76 LEU A O 1
ATOM 577 N N . SER A 1 77 ? 10.244 15.044 7.242 1.00 49.41 77 SER A N 1
ATOM 578 C CA . SER A 1 77 ? 10.875 14.636 5.974 1.00 49.41 77 SER A CA 1
ATOM 579 C C . SER A 1 77 ? 9.947 14.976 4.821 1.00 49.41 77 SER A C 1
ATOM 581 O O . SER A 1 77 ? 9.028 14.234 4.495 1.00 49.41 77 SER A O 1
ATOM 583 N N . GLN A 1 78 ? 10.185 16.116 4.184 1.00 44.12 78 GLN A N 1
ATOM 584 C CA . GLN A 1 78 ? 9.687 16.330 2.834 1.00 44.12 78 GLN A CA 1
ATOM 585 C C . GLN A 1 78 ? 10.467 15.364 1.928 1.00 44.12 78 GLN A C 1
ATOM 587 O O . GLN A 1 78 ? 11.688 15.513 1.831 1.00 44.12 78 GLN A O 1
ATOM 592 N N . PRO A 1 79 ? 9.843 14.358 1.286 1.00 44.28 79 PRO A N 1
ATOM 593 C CA . PRO A 1 79 ? 10.531 13.590 0.266 1.00 44.28 79 PRO A CA 1
ATOM 594 C C . PRO A 1 79 ? 10.595 14.510 -0.952 1.00 44.28 79 PRO A C 1
ATOM 596 O O . PRO A 1 79 ? 9.629 14.644 -1.707 1.00 44.28 79 PRO A O 1
ATOM 599 N N . THR A 1 80 ? 11.702 15.238 -1.088 1.00 42.88 80 THR A N 1
ATOM 600 C CA . THR A 1 80 ? 12.045 15.924 -2.332 1.00 42.88 80 THR A CA 1
ATOM 601 C C . THR A 1 80 ? 12.241 14.833 -3.369 1.00 42.88 80 THR A C 1
ATOM 603 O O . THR A 1 80 ? 13.305 14.231 -3.430 1.00 42.88 80 THR A O 1
ATOM 606 N N . GLN A 1 81 ? 11.175 14.573 -4.128 1.00 48.78 81 GLN A N 1
ATOM 607 C CA . GLN A 1 81 ? 11.038 13.451 -5.054 1.00 48.78 81 GLN A CA 1
ATOM 608 C C . GLN A 1 81 ? 10.964 12.107 -4.309 1.00 48.78 81 GLN A C 1
ATOM 610 O O . GLN A 1 81 ? 11.692 11.854 -3.351 1.00 48.78 81 GLN A O 1
ATOM 615 N N . MET A 1 82 ? 10.026 11.244 -4.716 1.00 50.00 82 MET A N 1
ATOM 616 C CA . MET A 1 82 ? 10.080 9.841 -4.303 1.00 50.00 82 MET A CA 1
ATOM 617 C C . MET A 1 82 ? 11.457 9.328 -4.720 1.00 50.00 82 MET A C 1
ATOM 619 O O . MET A 1 82 ? 11.768 9.426 -5.910 1.00 50.00 82 MET A O 1
ATOM 623 N N . PRO A 1 83 ? 12.303 8.865 -3.786 1.00 44.94 83 PRO A N 1
ATOM 624 C CA . PRO A 1 83 ? 13.593 8.327 -4.157 1.00 44.94 83 PRO A CA 1
ATOM 625 C C . PRO A 1 83 ? 13.337 7.215 -5.166 1.00 44.94 83 PRO A C 1
ATOM 627 O O . PRO A 1 83 ? 12.572 6.290 -4.889 1.00 44.94 83 PRO A O 1
ATOM 630 N N . VAL A 1 84 ? 13.951 7.334 -6.344 1.00 48.19 84 VAL A N 1
ATOM 631 C CA . VAL A 1 84 ? 14.136 6.214 -7.270 1.00 48.19 84 VAL A CA 1
ATOM 632 C C . VAL A 1 84 ? 14.495 5.004 -6.415 1.00 48.19 84 VAL A C 1
ATOM 634 O O . VAL A 1 84 ? 15.364 5.124 -5.551 1.00 48.19 84 VAL A O 1
ATOM 637 N N . ALA A 1 85 ? 13.757 3.904 -6.581 1.00 51.03 85 ALA A N 1
ATOM 638 C CA . ALA A 1 85 ? 13.769 2.743 -5.703 1.00 51.03 85 ALA A CA 1
ATOM 639 C C . ALA A 1 85 ? 15.173 2.123 -5.562 1.00 51.03 85 ALA A C 1
ATOM 641 O O . ALA A 1 85 ? 15.485 1.090 -6.156 1.00 51.03 85 ALA A O 1
ATOM 642 N N . HIS A 1 86 ? 16.024 2.713 -4.724 1.00 51.59 86 HIS A N 1
ATOM 643 C CA . HIS A 1 86 ? 17.063 1.985 -4.014 1.00 51.59 86 HIS A CA 1
ATOM 644 C C . HIS A 1 86 ? 16.378 0.854 -3.244 1.00 51.59 86 HIS A C 1
ATOM 646 O O . HIS A 1 86 ? 15.219 1.001 -2.850 1.00 51.59 86 HIS A O 1
ATOM 652 N N . ASP A 1 87 ? 17.048 -0.288 -3.096 1.00 57.56 87 ASP A N 1
ATOM 653 C CA . ASP A 1 87 ? 16.450 -1.478 -2.482 1.00 57.56 87 ASP A CA 1
ATOM 654 C C . ASP A 1 87 ? 15.796 -1.113 -1.136 1.00 57.56 87 ASP A C 1
ATOM 656 O O . ASP A 1 87 ? 16.470 -0.749 -0.175 1.00 57.56 87 ASP A O 1
ATOM 660 N N . GLY A 1 88 ? 14.459 -1.143 -1.094 1.00 61.12 88 GLY A N 1
ATOM 661 C CA . GLY A 1 88 ? 13.669 -0.837 0.102 1.00 61.12 88 GLY A CA 1
ATOM 662 C C . GLY A 1 88 ? 13.224 0.619 0.304 1.00 61.12 88 GLY A C 1
ATOM 663 O O . GLY A 1 88 ? 12.606 0.897 1.331 1.00 61.12 88 GLY A O 1
ATOM 664 N N . ALA A 1 89 ? 13.473 1.549 -0.627 1.00 70.44 89 ALA A N 1
ATOM 665 C CA . ALA A 1 89 ? 12.911 2.899 -0.527 1.00 70.44 89 ALA A CA 1
ATOM 666 C C . ALA A 1 89 ? 11.368 2.864 -0.627 1.00 70.44 89 ALA A C 1
ATOM 668 O O . ALA A 1 89 ? 10.828 2.153 -1.481 1.00 70.44 89 ALA A O 1
ATOM 669 N N . PRO A 1 90 ? 10.638 3.616 0.219 1.00 75.69 90 PRO A N 1
ATOM 670 C CA . PRO A 1 90 ? 9.184 3.682 0.140 1.00 75.69 90 PRO A CA 1
ATOM 671 C C . PRO A 1 90 ? 8.744 4.366 -1.164 1.00 75.69 90 PRO A C 1
ATOM 673 O O . PRO A 1 90 ? 9.247 5.431 -1.516 1.00 75.69 90 PRO A O 1
ATOM 676 N N . TYR A 1 91 ? 7.788 3.753 -1.859 1.00 86.12 91 TYR A N 1
ATOM 677 C CA . TYR A 1 91 ? 7.165 4.229 -3.099 1.00 86.12 91 TYR A CA 1
ATOM 678 C C . TYR A 1 91 ? 5.638 4.164 -2.967 1.00 86.12 91 TYR A C 1
ATOM 680 O O . TYR A 1 91 ? 5.136 3.478 -2.082 1.00 86.12 91 TYR A O 1
ATOM 688 N N . ASP A 1 92 ? 4.893 4.866 -3.824 1.00 90.62 92 ASP A N 1
ATOM 689 C CA . ASP A 1 92 ? 3.423 4.788 -3.893 1.00 90.62 92 ASP A CA 1
ATOM 690 C C . ASP A 1 92 ? 3.011 3.528 -4.685 1.00 90.62 92 ASP A C 1
ATOM 692 O O . ASP A 1 92 ? 3.223 3.495 -5.901 1.00 90.62 92 ASP A O 1
ATOM 696 N N . PRO A 1 93 ? 2.514 2.455 -4.037 1.00 92.62 93 PRO A N 1
ATOM 697 C CA . PRO A 1 93 ? 2.350 1.168 -4.689 1.00 92.62 93 PRO A CA 1
ATOM 698 C C . PRO A 1 93 ? 1.013 1.044 -5.426 1.00 92.62 93 PRO A C 1
ATOM 700 O O . PRO A 1 93 ? -0.050 1.493 -4.987 1.00 92.62 93 PRO A O 1
ATOM 703 N N . GLN A 1 94 ? 1.053 0.316 -6.534 1.00 92.25 94 GLN A N 1
ATOM 704 C CA . GLN A 1 94 ? -0.113 -0.142 -7.269 1.00 92.25 94 GLN A CA 1
ATOM 705 C C . GLN A 1 94 ? -0.591 -1.477 -6.690 1.00 92.25 94 GLN A C 1
ATOM 707 O O . GLN A 1 94 ? 0.120 -2.485 -6.741 1.00 92.25 94 GLN A O 1
ATOM 712 N N . CYS A 1 95 ? -1.814 -1.481 -6.164 1.00 92.88 95 CYS A N 1
ATOM 713 C CA . CYS A 1 95 ? -2.428 -2.659 -5.554 1.00 92.88 95 CYS A CA 1
ATOM 714 C C . CYS A 1 95 ? -3.474 -3.302 -6.478 1.00 92.88 95 CYS A C 1
ATOM 716 O O . CYS A 1 95 ? -4.104 -2.625 -7.301 1.00 92.88 95 CYS A O 1
ATOM 718 N N . GLY A 1 96 ? -3.656 -4.614 -6.338 1.00 90.06 96 GLY A N 1
ATOM 719 C CA . GLY A 1 96 ? -4.810 -5.350 -6.848 1.00 90.06 96 GLY A CA 1
ATOM 720 C C . GLY A 1 96 ? -6.085 -5.032 -6.060 1.00 90.06 96 GLY A C 1
ATOM 721 O O . GLY A 1 96 ? -6.057 -4.334 -5.045 1.00 90.06 96 GLY A O 1
ATOM 722 N N . SER A 1 97 ? -7.227 -5.534 -6.535 1.00 88.31 97 SER A N 1
ATOM 723 C CA . SER A 1 97 ? -8.522 -5.394 -5.845 1.00 88.31 97 SER A CA 1
ATOM 724 C C . SER A 1 97 ? -8.603 -6.192 -4.541 1.00 88.31 97 SER A C 1
ATOM 726 O O . SER A 1 97 ? -9.415 -5.887 -3.676 1.00 88.31 97 SER A O 1
ATOM 728 N N . ASP A 1 98 ? -7.762 -7.209 -4.413 1.00 88.38 98 ASP A N 1
ATOM 729 C CA . ASP A 1 98 ? -7.540 -8.037 -3.228 1.00 88.38 98 ASP A CA 1
ATOM 730 C C . ASP A 1 98 ? -6.616 -7.376 -2.188 1.00 88.38 98 ASP A C 1
ATOM 732 O O . ASP A 1 98 ? -6.449 -7.886 -1.081 1.00 88.38 98 ASP A O 1
ATOM 736 N N . GLY A 1 99 ? -6.017 -6.228 -2.520 1.00 90.00 99 GLY A N 1
ATOM 737 C CA . GLY A 1 99 ? -5.065 -5.532 -1.662 1.00 90.00 99 GLY A CA 1
ATOM 738 C C . GLY A 1 99 ? -3.647 -6.106 -1.695 1.00 90.00 99 GLY A C 1
ATOM 739 O O . GLY A 1 99 ? -2.815 -5.668 -0.894 1.00 90.00 99 GLY A O 1
ATOM 740 N N . LEU A 1 100 ? -3.356 -7.038 -2.610 1.00 91.38 100 LEU A N 1
ATOM 741 C CA . LEU A 1 100 ? -2.001 -7.512 -2.893 1.00 91.38 100 LEU A CA 1
ATOM 742 C C . LEU A 1 100 ? -1.255 -6.528 -3.802 1.00 91.38 100 LEU A C 1
ATOM 744 O O . LEU A 1 100 ? -1.850 -5.650 -4.434 1.00 91.38 100 LEU A O 1
ATOM 748 N N . PHE A 1 101 ? 0.069 -6.654 -3.861 1.00 91.94 101 PHE A N 1
ATOM 74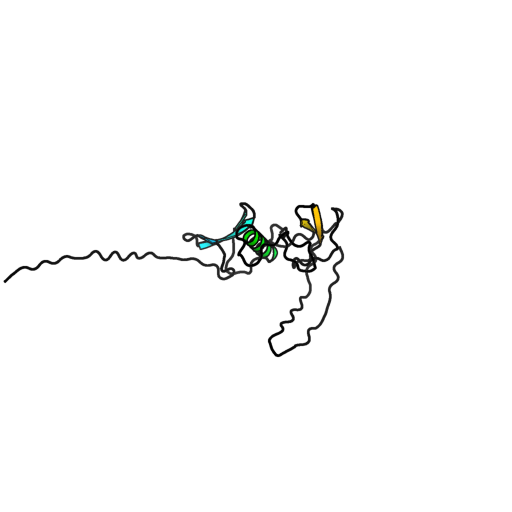9 C CA . PHE A 1 101 ? 0.873 -5.890 -4.811 1.00 91.94 101 PHE A CA 1
ATOM 750 C C . PHE A 1 101 ? 0.605 -6.377 -6.233 1.00 91.94 101 PHE A C 1
ATOM 752 O O . PHE A 1 101 ? 0.505 -7.575 -6.481 1.00 91.94 101 PHE A O 1
ATOM 759 N N . ARG A 1 102 ? 0.547 -5.456 -7.195 1.00 91.38 102 ARG A N 1
ATOM 760 C CA . ARG A 1 102 ? 0.752 -5.843 -8.593 1.00 91.38 102 ARG A CA 1
ATOM 761 C C . ARG A 1 102 ? 2.225 -6.190 -8.783 1.00 91.38 102 ARG A C 1
ATOM 763 O O . ARG A 1 102 ? 3.078 -5.417 -8.348 1.00 91.38 102 ARG A O 1
ATOM 770 N N . ALA A 1 103 ? 2.507 -7.313 -9.442 1.00 88.44 103 ALA A N 1
ATOM 771 C CA . ALA A 1 103 ? 3.876 -7.765 -9.698 1.00 88.44 103 ALA A CA 1
ATOM 772 C C . ALA A 1 103 ? 4.693 -6.686 -10.423 1.00 88.44 103 ALA A C 1
ATOM 774 O O . ALA A 1 103 ? 5.814 -6.374 -10.028 1.00 88.44 103 ALA A O 1
ATOM 775 N N . ARG A 1 104 ? 4.086 -6.025 -11.416 1.00 88.38 104 ARG A N 1
ATOM 776 C CA . ARG A 1 104 ? 4.638 -4.831 -12.058 1.00 88.38 104 ARG A CA 1
ATOM 777 C C . ARG A 1 104 ? 4.197 -3.548 -11.350 1.00 88.38 104 ARG A C 1
ATOM 779 O O . ARG A 1 104 ? 3.004 -3.252 -11.267 1.00 88.38 104 ARG A O 1
ATOM 786 N N . GLN A 1 105 ? 5.173 -2.754 -10.930 1.00 90.00 105 GLN A N 1
ATOM 787 C CA . GLN A 1 105 ? 5.012 -1.405 -10.390 1.00 90.00 105 GLN A CA 1
ATOM 788 C C . GLN A 1 105 ? 5.577 -0.395 -11.387 1.00 90.00 105 GLN A C 1
ATOM 790 O O . GLN A 1 105 ? 6.601 -0.666 -12.007 1.00 90.00 105 GLN A O 1
ATOM 795 N N . CYS A 1 106 ? 4.923 0.752 -11.549 1.00 88.00 106 CYS A N 1
ATOM 796 C CA . CYS A 1 106 ? 5.411 1.847 -12.388 1.00 88.00 106 CYS A CA 1
ATOM 797 C C . CYS A 1 106 ? 5.199 3.192 -11.688 1.00 88.00 106 CYS A C 1
ATOM 799 O O . CYS A 1 106 ? 4.193 3.373 -10.991 1.00 88.00 106 CYS A O 1
ATOM 801 N N . ASP A 1 107 ? 6.130 4.118 -11.890 1.00 84.94 107 ASP A N 1
ATOM 802 C CA . ASP A 1 107 ? 6.022 5.494 -11.408 1.00 84.94 107 ASP A CA 1
ATOM 803 C C . ASP A 1 107 ? 5.298 6.420 -12.406 1.00 84.94 107 ASP A C 1
ATOM 805 O O . ASP A 1 107 ? 4.832 6.004 -13.468 1.00 84.94 107 ASP A O 1
ATOM 809 N N . GLU A 1 108 ? 5.183 7.703 -12.048 1.00 82.06 108 GLU A N 1
ATOM 810 C CA . GLU A 1 108 ? 4.558 8.740 -12.884 1.00 82.06 108 GLU A CA 1
ATOM 811 C C . GLU A 1 108 ? 5.374 9.062 -14.156 1.00 82.06 108 GLU A C 1
ATOM 813 O O . GLU A 1 108 ? 4.845 9.691 -15.071 1.00 82.06 108 GLU A O 1
ATOM 818 N N . ALA A 1 109 ? 6.640 8.634 -14.228 1.00 82.31 109 ALA A N 1
ATOM 819 C CA . ALA A 1 109 ? 7.539 8.818 -15.366 1.00 82.31 109 ALA A CA 1
ATOM 820 C C . ALA A 1 109 ? 7.581 7.590 -16.303 1.00 82.31 109 ALA A C 1
ATOM 822 O O . ALA A 1 109 ? 8.446 7.523 -17.178 1.00 82.31 109 ALA A O 1
ATOM 823 N N . ASP A 1 110 ? 6.654 6.635 -16.139 1.00 81.19 110 ASP A N 1
ATOM 824 C CA . ASP A 1 110 ? 6.581 5.365 -16.880 1.00 81.19 110 ASP A CA 1
ATOM 825 C C . ASP A 1 110 ? 7.817 4.457 -16.719 1.00 81.19 110 ASP A C 1
ATOM 827 O O . ASP A 1 110 ? 8.060 3.560 -17.537 1.00 81.19 110 ASP A O 1
ATOM 831 N N . VAL A 1 111 ? 8.594 4.647 -15.651 1.00 84.56 111 VAL A N 1
ATOM 832 C CA . VAL A 1 111 ? 9.662 3.725 -15.268 1.00 84.56 111 VAL A CA 1
ATOM 833 C C . VAL A 1 111 ? 9.044 2.610 -14.437 1.00 84.56 111 VAL A C 1
ATOM 835 O O . VAL A 1 111 ? 8.409 2.865 -13.413 1.00 84.56 111 VAL A O 1
ATOM 838 N N . CYS A 1 112 ? 9.229 1.363 -14.871 1.00 86.31 112 CYS A N 1
ATOM 839 C CA . CYS A 1 112 ? 8.633 0.202 -14.220 1.00 86.31 112 CYS A CA 1
ATOM 840 C C . CYS A 1 112 ? 9.689 -0.709 -13.579 1.00 86.31 112 CYS A C 1
ATOM 842 O O . CYS A 1 112 ? 10.848 -0.750 -14.002 1.00 86.31 112 CYS A O 1
ATOM 844 N N . TRP A 1 113 ? 9.272 -1.459 -12.560 1.00 86.50 113 TRP A N 1
ATOM 845 C CA . TRP A 1 113 ? 10.049 -2.502 -11.892 1.00 86.50 113 TRP A CA 1
ATOM 846 C C . TRP A 1 113 ? 9.141 -3.632 -11.390 1.00 86.50 113 TRP A C 1
ATOM 848 O O . TRP A 1 113 ? 7.935 -3.452 -11.214 1.00 86.50 113 TRP A O 1
ATOM 858 N N . CYS A 1 114 ? 9.731 -4.799 -11.145 1.00 87.31 114 CYS A N 1
ATOM 859 C CA . CYS A 1 114 ? 9.055 -5.930 -10.528 1.00 87.31 114 CYS A CA 1
ATOM 860 C C . CYS A 1 114 ? 9.170 -5.896 -9.005 1.00 87.31 114 CYS A C 1
ATOM 862 O O . CYS A 1 114 ? 10.233 -5.554 -8.469 1.00 87.31 114 CYS A O 1
ATOM 864 N N . VAL A 1 115 ? 8.116 -6.330 -8.320 1.00 86.75 115 VAL A N 1
ATOM 865 C CA . VAL A 1 115 ? 8.104 -6.563 -6.873 1.00 86.75 115 VAL A CA 1
ATOM 866 C C . VAL A 1 115 ? 7.580 -7.953 -6.531 1.00 86.75 115 VAL A C 1
ATOM 868 O O . VAL A 1 115 ? 6.805 -8.534 -7.286 1.00 86.75 115 VAL A O 1
ATOM 871 N N . ASP A 1 116 ? 7.995 -8.475 -5.381 1.00 86.56 116 ASP A N 1
ATOM 872 C CA . ASP A 1 116 ? 7.416 -9.690 -4.799 1.00 86.56 116 ASP A CA 1
ATOM 873 C C . ASP A 1 116 ? 6.103 -9.409 -4.038 1.00 86.56 116 ASP A C 1
ATOM 875 O O . ASP A 1 116 ? 5.659 -8.263 -3.906 1.00 86.56 116 ASP A O 1
ATOM 879 N N . GLY A 1 117 ? 5.496 -10.455 -3.468 1.00 87.19 117 GLY A N 1
ATOM 880 C CA . GLY A 1 117 ? 4.296 -10.350 -2.627 1.00 87.19 117 GLY A CA 1
ATOM 881 C C . GLY A 1 117 ? 4.453 -9.480 -1.368 1.00 87.19 117 GLY A C 1
ATOM 882 O O . GLY A 1 117 ? 3.458 -9.104 -0.748 1.00 87.19 117 GLY A O 1
ATOM 883 N N . LEU A 1 118 ? 5.680 -9.105 -0.992 1.00 88.19 118 LEU A N 1
ATOM 884 C CA . LEU A 1 118 ? 5.966 -8.189 0.114 1.00 88.19 118 LEU A CA 1
ATOM 885 C C . LEU A 1 118 ? 6.207 -6.748 -0.350 1.00 88.19 118 LEU A C 1
ATOM 887 O O . LEU A 1 118 ? 6.418 -5.879 0.507 1.00 88.19 118 LEU A O 1
ATOM 891 N N . GLY A 1 119 ? 6.169 -6.490 -1.658 1.00 87.75 119 GLY A N 1
ATOM 892 C CA . GLY A 1 119 ? 6.411 -5.187 -2.265 1.00 87.75 119 GLY A CA 1
ATOM 893 C C . GLY A 1 119 ? 7.892 -4.829 -2.401 1.00 87.75 119 GLY A C 1
ATOM 894 O O . GLY A 1 119 ? 8.202 -3.655 -2.614 1.00 87.75 119 GLY A O 1
ATOM 895 N N . VAL A 1 120 ? 8.806 -5.795 -2.253 1.00 85.25 120 VAL A N 1
ATOM 896 C CA . VAL A 1 120 ? 10.257 -5.585 -2.382 1.00 85.25 120 VAL A CA 1
ATOM 897 C C . VAL A 1 120 ? 10.654 -5.696 -3.848 1.00 85.25 120 VAL A C 1
ATOM 899 O O . VAL A 1 120 ? 10.266 -6.647 -4.519 1.00 85.25 120 VAL A O 1
ATOM 902 N N . ARG A 1 121 ? 11.441 -4.734 -4.348 1.00 84.62 121 ARG A N 1
ATOM 903 C CA . ARG A 1 121 ? 11.914 -4.725 -5.739 1.00 84.62 121 ARG A CA 1
ATOM 904 C C . ARG A 1 121 ? 12.830 -5.920 -6.020 1.00 84.62 121 ARG A C 1
ATOM 906 O O . ARG A 1 121 ? 13.751 -6.177 -5.252 1.00 84.62 121 ARG A O 1
ATOM 913 N N . ARG A 1 122 ? 12.593 -6.607 -7.142 1.00 82.31 122 ARG A N 1
ATOM 914 C CA . ARG A 1 122 ? 13.353 -7.792 -7.590 1.00 82.31 122 ARG A CA 1
ATOM 915 C C . ARG A 1 122 ? 14.041 -7.622 -8.946 1.00 82.31 122 ARG A C 1
ATOM 917 O O . ARG A 1 122 ? 14.910 -8.410 -9.286 1.00 82.31 122 ARG A O 1
ATOM 924 N N . SER A 1 123 ? 13.717 -6.562 -9.690 1.00 77.25 123 SER A N 1
ATOM 925 C CA . SER A 1 123 ? 14.317 -6.266 -10.998 1.00 77.25 123 SER A CA 1
ATOM 926 C C . SER A 1 123 ? 15.051 -4.925 -11.014 1.00 77.25 123 SER A C 1
ATOM 928 O O . SER A 1 123 ? 14.798 -4.049 -10.181 1.00 77.25 123 SER A O 1
ATOM 930 N N . HIS A 1 124 ? 15.911 -4.718 -12.015 1.00 72.56 124 HIS A N 1
ATOM 931 C CA . HIS A 1 124 ? 16.362 -3.373 -12.376 1.00 72.56 124 HIS A CA 1
ATOM 932 C C . HIS A 1 124 ? 15.172 -2.536 -12.883 1.00 72.56 124 HIS A C 1
ATOM 934 O O . HIS A 1 124 ? 14.191 -3.077 -13.401 1.00 72.56 124 HIS A O 1
ATOM 940 N N . MET A 1 125 ? 15.256 -1.216 -12.723 1.00 71.88 125 MET A N 1
ATOM 941 C CA . MET A 1 125 ? 14.273 -0.279 -13.269 1.00 71.88 125 MET A CA 1
ATOM 942 C C . MET A 1 125 ? 14.462 -0.158 -14.783 1.00 71.88 125 MET A C 1
ATOM 944 O O . MET A 1 125 ? 15.584 0.006 -15.263 1.00 71.88 125 MET A O 1
ATOM 948 N N . GLY A 1 126 ? 13.387 -0.266 -15.554 1.00 67.62 126 GLY A N 1
ATOM 949 C CA . GLY A 1 126 ? 13.471 -0.293 -17.012 1.00 67.62 126 GLY A CA 1
ATOM 950 C C . GLY A 1 126 ? 12.234 0.274 -17.693 1.00 67.62 126 GLY A C 1
ATOM 951 O O . GLY A 1 126 ? 11.228 0.582 -17.054 1.00 67.62 126 GLY A O 1
ATOM 952 N N . ALA A 1 127 ? 12.326 0.416 -19.016 1.00 57.28 127 ALA A N 1
ATOM 953 C CA . ALA A 1 127 ? 11.188 0.773 -19.856 1.00 57.28 127 ALA A CA 1
ATOM 954 C C . ALA A 1 127 ? 10.154 -0.371 -19.909 1.00 57.28 127 ALA A C 1
ATOM 956 O O . ALA A 1 127 ? 10.439 -1.496 -19.503 1.00 57.28 127 ALA A O 1
ATOM 957 N N . ARG A 1 128 ? 8.969 -0.072 -20.463 1.00 56.59 128 ARG A N 1
ATOM 958 C CA . ARG A 1 128 ? 7.703 -0.849 -20.508 1.00 56.59 128 ARG A CA 1
ATOM 959 C C . ARG A 1 128 ? 7.757 -2.346 -20.912 1.00 56.59 128 ARG A C 1
ATOM 961 O O . ARG A 1 128 ? 6.707 -2.976 -20.947 1.00 56.59 128 ARG A O 1
ATOM 968 N N . SER A 1 129 ? 8.928 -2.917 -21.195 1.00 55.66 129 SER A N 1
ATOM 969 C CA . SER A 1 129 ? 9.161 -4.318 -21.591 1.00 55.66 129 SER A CA 1
ATOM 970 C C . SER A 1 129 ? 9.352 -5.291 -20.413 1.00 55.66 129 SER A C 1
ATOM 972 O O . SER A 1 129 ? 9.841 -6.399 -20.614 1.00 55.66 129 SER A O 1
ATOM 974 N N . LEU A 1 130 ? 9.016 -4.898 -19.181 1.00 61.25 130 LEU A N 1
ATOM 975 C CA . LEU A 1 130 ? 8.967 -5.842 -18.064 1.00 61.25 130 LEU A CA 1
ATOM 976 C C . LEU A 1 130 ? 7.626 -6.588 -18.108 1.00 61.25 130 LEU A C 1
ATOM 978 O O . LEU A 1 130 ? 6.580 -6.019 -17.777 1.00 61.25 130 LEU A O 1
ATOM 982 N N . GLU A 1 131 ? 7.668 -7.843 -18.551 1.00 61.84 131 GLU A N 1
ATOM 983 C CA . GLU A 1 131 ? 6.566 -8.799 -18.436 1.00 61.84 131 GLU A CA 1
ATOM 984 C C . GLU A 1 131 ? 6.636 -9.428 -17.042 1.00 61.84 131 GLU A C 1
ATOM 986 O O . GLU A 1 131 ? 7.448 -10.301 -16.768 1.00 61.84 131 GLU A O 1
ATOM 991 N N . GLY A 1 132 ? 5.825 -8.913 -16.122 1.00 60.09 132 GLY A N 1
ATOM 992 C CA . GLY A 1 132 ? 5.681 -9.447 -14.772 1.00 60.09 132 GLY A CA 1
ATOM 993 C C . GLY A 1 132 ? 4.202 -9.526 -14.451 1.00 60.09 132 GLY A C 1
ATOM 994 O O . GLY A 1 132 ? 3.641 -8.572 -13.908 1.00 60.09 132 GLY A O 1
ATOM 995 N N . GLU A 1 133 ? 3.556 -10.612 -14.872 1.00 64.12 133 GLU A N 1
ATOM 996 C CA . GLU A 1 133 ? 2.139 -10.859 -14.571 1.00 64.12 133 GLU A CA 1
ATOM 997 C C . GLU A 1 133 ? 1.964 -11.713 -13.312 1.00 64.12 133 GLU A C 1
ATOM 999 O O . GLU A 1 133 ? 0.993 -11.529 -12.578 1.00 64.12 133 GLU A O 1
ATOM 1004 N N . GLU A 1 134 ? 2.926 -12.591 -13.018 1.00 76.75 134 GLU A N 1
ATOM 1005 C CA . GLU A 1 134 ? 2.873 -13.483 -11.863 1.00 76.75 134 GLU A CA 1
ATOM 1006 C C . GLU A 1 134 ? 3.512 -12.840 -10.627 1.00 76.75 134 GLU A C 1
ATOM 1008 O O . GLU A 1 134 ? 4.670 -12.418 -10.633 1.00 76.75 134 GLU A O 1
ATOM 1013 N N . LEU A 1 135 ? 2.735 -12.758 -9.546 1.00 78.12 135 LEU A N 1
ATOM 1014 C CA . LEU A 1 135 ? 3.221 -12.281 -8.259 1.00 78.12 135 LEU A CA 1
ATOM 1015 C C . LEU A 1 135 ? 3.908 -13.432 -7.523 1.00 78.12 135 LEU A C 1
ATOM 1017 O O . LEU A 1 135 ? 3.246 -14.341 -7.027 1.00 78.12 135 LEU A O 1
ATOM 1021 N N . VAL A 1 136 ? 5.234 -13.367 -7.416 1.00 83.06 136 VAL A N 1
ATOM 1022 C CA . VAL A 1 136 ? 6.008 -14.353 -6.654 1.00 83.06 136 VAL A CA 1
ATOM 1023 C C . VAL A 1 136 ? 5.898 -14.049 -5.163 1.00 83.06 136 VAL A C 1
ATOM 1025 O O . VAL A 1 136 ? 6.244 -12.957 -4.700 1.00 83.06 136 VAL A O 1
ATOM 1028 N N . GLU A 1 137 ? 5.416 -15.020 -4.393 1.00 82.19 137 GLU A N 1
ATOM 1029 C CA . GLU A 1 137 ? 5.302 -14.903 -2.944 1.00 82.19 137 GLU A CA 1
ATOM 1030 C C . GLU A 1 137 ? 6.667 -15.114 -2.273 1.00 82.19 137 GLU A C 1
ATOM 1032 O O . GLU A 1 137 ? 7.452 -15.988 -2.651 1.00 82.19 137 GLU A O 1
ATOM 1037 N N . ALA A 1 138 ? 6.977 -14.299 -1.265 1.00 78.88 138 ALA A N 1
ATOM 1038 C CA . ALA A 1 138 ? 8.208 -14.468 -0.507 1.00 78.88 138 ALA A CA 1
ATOM 1039 C C . ALA A 1 138 ? 8.077 -15.677 0.430 1.00 78.88 138 ALA A C 1
ATOM 1041 O O . ALA A 1 138 ? 7.254 -15.676 1.343 1.00 78.88 138 ALA A O 1
ATOM 1042 N N . SER A 1 139 ? 8.914 -16.693 0.228 1.00 78.81 139 SER A N 1
ATOM 1043 C CA . SER A 1 139 ? 8.844 -17.948 0.987 1.00 78.81 139 SER A CA 1
ATOM 1044 C C . SER A 1 139 ? 9.375 -17.845 2.422 1.00 78.81 139 SER A C 1
ATOM 1046 O O . SER A 1 139 ? 8.943 -18.597 3.293 1.00 78.81 139 SER A O 1
ATOM 1048 N N . TRP A 1 140 ? 10.294 -16.918 2.699 1.00 78.69 140 TRP A N 1
ATOM 1049 C CA . TRP A 1 140 ? 10.808 -16.642 4.042 1.00 78.69 140 TRP A CA 1
ATOM 1050 C C . TRP A 1 140 ? 11.218 -15.169 4.156 1.00 78.69 140 TRP A C 1
ATOM 1052 O O . TRP A 1 140 ? 11.578 -14.513 3.177 1.00 78.69 140 TRP A O 1
ATOM 1062 N N . VAL A 1 141 ? 11.174 -14.651 5.383 1.00 80.25 141 VAL A N 1
ATOM 1063 C CA . VAL A 1 141 ? 11.653 -13.313 5.739 1.00 80.25 141 VAL A CA 1
ATOM 1064 C C . VAL A 1 141 ? 12.515 -13.447 6.985 1.00 80.25 141 VAL A C 1
ATOM 1066 O O . VAL A 1 141 ? 12.039 -13.907 8.021 1.00 80.25 141 VAL A O 1
ATOM 1069 N N . GLN A 1 142 ? 13.777 -13.036 6.902 1.00 81.69 142 GLN A N 1
ATOM 1070 C CA . GLN A 1 142 ? 14.667 -12.965 8.060 1.00 81.69 142 GLN A CA 1
ATOM 1071 C C . GLN A 1 142 ? 14.611 -11.566 8.657 1.00 81.69 142 GLN A C 1
ATOM 1073 O O . GLN A 1 142 ? 14.892 -10.573 7.988 1.00 81.69 142 GLN A O 1
ATOM 1078 N N . VAL A 1 143 ? 14.249 -11.497 9.934 1.00 82.38 143 VAL A N 1
ATOM 1079 C CA . VAL A 1 143 ? 14.212 -10.249 10.694 1.00 82.38 143 VAL A CA 1
ATOM 1080 C C . VAL A 1 143 ? 15.284 -10.322 11.770 1.00 82.38 143 VAL A C 1
ATOM 1082 O O . VAL A 1 143 ? 15.148 -11.053 12.749 1.00 82.38 143 VAL A O 1
ATOM 1085 N N . GLU A 1 144 ? 16.355 -9.554 11.593 1.00 78.81 144 GLU A N 1
ATOM 1086 C CA . GLU A 1 144 ? 17.397 -9.408 12.606 1.00 78.81 144 GLU A CA 1
ATOM 1087 C C . GLU A 1 144 ? 17.104 -8.189 13.474 1.00 78.81 144 GLU A C 1
ATOM 1089 O O . GLU A 1 144 ? 17.288 -7.040 13.070 1.00 78.81 144 GLU A O 1
ATOM 1094 N N . VAL A 1 145 ? 16.633 -8.434 14.695 1.00 82.50 145 VAL A N 1
ATOM 1095 C CA . VAL A 1 145 ? 16.391 -7.367 15.668 1.00 82.50 145 VAL A CA 1
ATOM 1096 C C . VAL A 1 145 ? 17.632 -7.200 16.530 1.00 82.50 145 VAL A C 1
ATOM 1098 O O . VAL A 1 145 ? 17.921 -8.017 17.404 1.00 82.50 145 VAL A O 1
ATOM 1101 N N . LYS A 1 146 ? 18.364 -6.107 16.317 1.00 78.12 146 LYS A N 1
ATOM 1102 C CA . LYS A 1 146 ? 19.473 -5.731 17.193 1.00 78.12 146 LYS A CA 1
ATOM 1103 C C . LYS A 1 146 ? 18.943 -4.931 18.377 1.00 78.12 146 LYS A C 1
ATOM 1105 O O . LYS A 1 146 ? 18.729 -3.725 18.279 1.00 78.12 146 LYS A O 1
ATOM 1110 N N . HIS A 1 147 ? 18.764 -5.592 19.515 1.00 79.50 147 HIS A N 1
ATOM 1111 C CA . HIS A 1 147 ? 18.561 -4.897 20.782 1.00 79.50 147 HIS A CA 1
ATOM 1112 C C . HIS A 1 147 ? 19.921 -4.553 21.399 1.00 79.50 147 HIS A C 1
ATOM 1114 O O . HIS A 1 147 ? 20.892 -5.297 21.240 1.00 79.50 147 HIS A O 1
ATOM 1120 N N . ARG A 1 148 ? 20.015 -3.407 22.087 1.00 74.00 148 ARG A N 1
ATOM 1121 C CA . ARG A 1 148 ? 21.256 -2.933 22.721 1.00 74.00 148 ARG A CA 1
ATOM 1122 C C . ARG A 1 148 ? 21.808 -4.052 23.626 1.00 74.00 148 ARG A C 1
ATOM 1124 O O . ARG A 1 148 ? 21.261 -4.295 24.695 1.00 74.00 148 ARG A O 1
ATOM 1131 N N . GLY A 1 149 ? 22.856 -4.748 23.172 1.00 65.12 149 GLY A N 1
ATOM 1132 C CA . GLY A 1 149 ? 23.581 -5.760 23.950 1.00 65.12 149 GLY A CA 1
ATOM 1133 C C . GLY A 1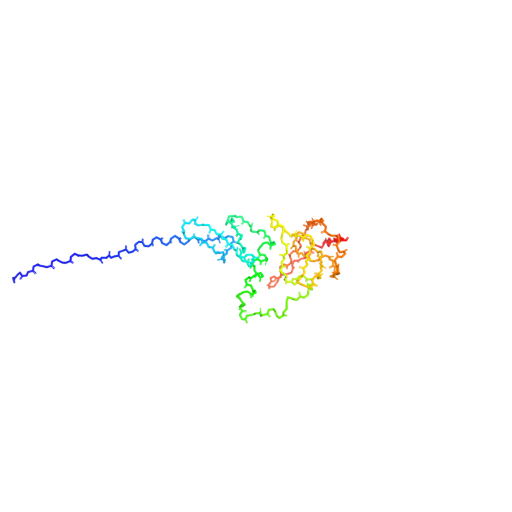 149 ? 23.492 -7.234 23.519 1.00 65.12 149 GLY A C 1
ATOM 1134 O O . GLY A 1 149 ? 24.219 -8.020 24.114 1.00 65.12 149 GLY A O 1
ATOM 1135 N N . GLN A 1 150 ? 22.703 -7.648 22.517 1.00 60.62 150 GLN A N 1
ATOM 1136 C CA . GLN A 1 150 ? 22.698 -9.056 22.062 1.00 60.62 150 GLN A CA 1
ATOM 1137 C C . GLN A 1 150 ? 22.555 -9.191 20.540 1.00 60.62 150 GLN A C 1
ATOM 1139 O O . GLN A 1 150 ? 21.689 -8.571 19.927 1.00 60.62 150 GLN A O 1
ATOM 1144 N N . GLN A 1 151 ? 23.420 -10.017 19.946 1.00 55.12 151 GLN A N 1
ATOM 1145 C CA . GLN A 1 151 ? 23.401 -10.407 18.536 1.00 55.12 151 GLN A CA 1
ATOM 1146 C C . GLN A 1 151 ? 23.042 -11.899 18.475 1.00 55.12 151 GLN A C 1
ATOM 1148 O O . GLN A 1 151 ? 23.826 -12.727 18.936 1.00 55.12 151 GLN A O 1
ATOM 1153 N N . LEU A 1 152 ? 21.862 -12.243 17.952 1.00 59.12 152 LEU A N 1
ATOM 1154 C CA . LEU A 1 152 ? 21.528 -13.627 17.601 1.00 59.12 152 LEU A CA 1
ATOM 1155 C C . LEU A 1 152 ? 21.929 -13.892 16.140 1.00 59.12 152 LEU A C 1
ATOM 1157 O O . LEU A 1 152 ? 21.709 -13.019 15.301 1.00 59.12 152 LEU A O 1
ATOM 1161 N N . PRO A 1 153 ? 22.510 -15.061 15.818 1.00 54.25 153 PRO A N 1
ATOM 1162 C CA . PRO A 1 153 ? 22.841 -15.410 14.442 1.00 54.25 153 PRO A CA 1
ATOM 1163 C C . PRO A 1 153 ? 21.560 -15.763 13.674 1.00 54.25 153 PRO A C 1
ATOM 1165 O O . PRO A 1 153 ? 20.851 -16.699 14.043 1.00 54.25 153 PRO A O 1
ATOM 1168 N N . GLY A 1 154 ? 21.253 -15.010 12.617 1.00 53.53 154 GLY A N 1
ATOM 1169 C CA . GLY A 1 154 ? 20.191 -15.349 11.673 1.00 53.53 154 GLY A CA 1
ATOM 1170 C C . GLY A 1 154 ? 20.679 -16.332 10.601 1.00 53.53 154 GLY A C 1
ATOM 1171 O O . GLY A 1 154 ? 21.842 -16.302 10.200 1.00 53.53 154 GLY A O 1
ATOM 1172 N N . ILE A 1 155 ? 19.797 -17.234 10.160 1.00 49.72 155 ILE A N 1
ATOM 1173 C CA . ILE A 1 155 ? 20.044 -18.165 9.048 1.00 49.72 155 ILE A CA 1
ATOM 1174 C C . ILE A 1 155 ? 19.588 -17.498 7.747 1.00 49.72 155 ILE A C 1
ATOM 1176 O O . ILE A 1 155 ? 18.455 -17.030 7.663 1.00 49.72 155 ILE A O 1
ATOM 1180 N N . PHE A 1 156 ? 20.472 -17.500 6.747 1.00 48.88 156 PHE A N 1
ATOM 1181 C CA . PHE A 1 156 ? 20.277 -16.888 5.433 1.00 48.88 156 PHE A CA 1
ATOM 1182 C C . PHE A 1 156 ? 19.630 -17.854 4.442 1.00 48.88 156 PHE A C 1
ATOM 1184 O O . PHE A 1 156 ? 20.046 -19.009 4.354 1.00 48.88 156 PHE A O 1
ATOM 1191 N N . ALA A 1 157 ? 18.695 -17.363 3.625 1.00 42.19 157 ALA A N 1
ATOM 1192 C CA . ALA A 1 157 ? 18.186 -18.131 2.491 1.00 42.19 157 ALA A CA 1
ATOM 1193 C C . ALA A 1 157 ? 17.782 -17.279 1.271 1.00 42.19 157 ALA A C 1
ATOM 1195 O O . ALA A 1 157 ? 16.707 -17.497 0.754 1.00 42.19 157 ALA A O 1
ATOM 1196 N N . ALA A 1 158 ? 18.572 -16.310 0.783 1.00 46.94 158 ALA A N 1
ATOM 1197 C CA . ALA A 1 158 ? 18.211 -15.442 -0.366 1.00 46.94 158 ALA A CA 1
ATOM 1198 C C . ALA A 1 158 ? 17.368 -16.147 -1.465 1.00 46.94 158 ALA A C 1
ATOM 1200 O O . ALA A 1 158 ? 17.855 -17.049 -2.139 1.00 46.94 158 ALA A O 1
ATOM 1201 N N . ALA A 1 159 ? 16.101 -15.745 -1.632 1.00 43.00 159 ALA A N 1
ATOM 1202 C CA . ALA A 1 159 ? 15.303 -16.143 -2.787 1.00 43.00 159 ALA A CA 1
ATOM 1203 C C . ALA A 1 159 ? 15.580 -15.144 -3.916 1.00 43.00 159 ALA A C 1
ATOM 1205 O O . ALA A 1 159 ? 15.175 -13.978 -3.838 1.00 43.00 159 ALA A O 1
ATOM 1206 N N . GLU A 1 160 ? 16.302 -15.597 -4.937 1.00 43.84 160 GLU A N 1
ATOM 1207 C CA . GLU A 1 160 ? 16.348 -14.935 -6.238 1.00 43.84 160 GLU A CA 1
ATOM 1208 C C . GLU A 1 160 ? 14.994 -15.139 -6.912 1.00 43.84 160 GLU A C 1
ATOM 1210 O O . GLU A 1 160 ? 14.504 -16.255 -7.063 1.00 43.84 160 GLU A O 1
ATOM 1215 N N . SER A 1 161 ? 14.352 -14.029 -7.248 1.00 46.00 161 SER A N 1
ATOM 1216 C CA . SER A 1 161 ? 13.155 -14.019 -8.081 1.00 46.00 161 SER A CA 1
ATOM 1217 C C . SER A 1 161 ? 13.587 -13.482 -9.427 1.00 46.00 161 SER A C 1
ATOM 1219 O O . SER A 1 161 ? 14.079 -12.358 -9.519 1.00 46.00 161 SER A O 1
ATOM 1221 N N . ASN A 1 162 ? 13.415 -14.303 -10.454 1.00 47.28 162 ASN A N 1
ATOM 1222 C CA . AS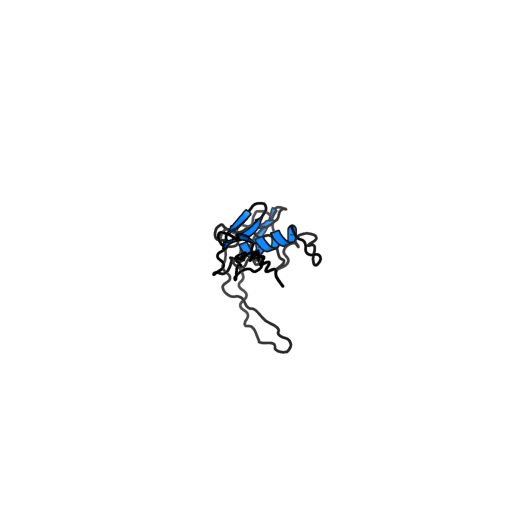N A 1 162 ? 13.504 -13.833 -11.820 1.00 47.28 162 ASN A CA 1
ATOM 1223 C C . ASN A 1 162 ? 12.155 -13.210 -12.180 1.00 47.28 162 ASN A C 1
ATOM 1225 O O . ASN A 1 162 ? 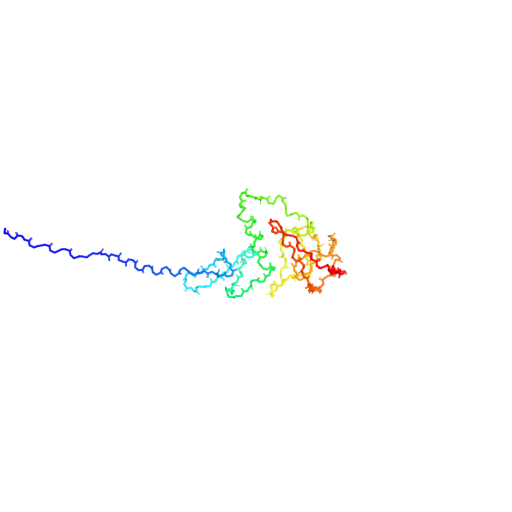11.113 -13.850 -12.031 1.00 47.28 162 ASN A O 1
ATOM 1229 N N . CYS A 1 163 ? 12.210 -11.958 -12.621 1.00 54.44 163 CYS A N 1
ATOM 1230 C CA . CYS A 1 163 ? 11.483 -11.588 -13.825 1.00 54.44 163 CYS A CA 1
ATOM 1231 C C . CYS A 1 163 ? 12.333 -12.095 -15.005 1.00 54.44 163 CYS A C 1
ATOM 1233 O O . CYS A 1 163 ? 11.759 -12.697 -15.924 1.00 54.44 163 CYS A O 1
#

pLDDT: mean 74.75, std 17.05, range [40.47, 93.44]

InterPro domains:
  IPR000716 Thyroglobulin type-1 [PF00086] (88-124)
  IPR000716 Thyroglobulin type-1 [PS00484] (91-119)
  IPR000716 Thyroglobulin type-1 [PS51162] (56-163)
  IPR000716 Thyroglobulin type-1 [SM00211] (92-136)
  IPR000716 Thyroglobulin type-1 [cd00191] (58-121)
  IPR036857 Thyroglobulin type-1 superfamily [G3DSA:4.10.800.10] (62-133)
  IPR036857 Thyroglobulin type-1 superfamily [SSF57610] (28-123)
  IPR043406 Transmembrane glycoprotein EPCAM/Trop-2 [PTHR14168] (88-151)

Sequence (163 aa):
MVSFGVLLFLSLFCVGSSHACFCASLSWATCNESSCECHVIVGKGQRQALNCTTSIPKCLLMRAEMHRLRHHPSSLSQPTQMPVAHDGAPYDPQCGSDGLFRARQCDEADVCWCVDGLGVRRSHMGARSLEGEELVEASWVQVEVKHRGQQLPGIFAAAESNC

Foldseek 3Di:
DDDDDDDDDDPPPPPPVQQPQAQQQDRPWDADRPPRWTWADLDDVDIDTDDSVDHQQQLSVLSRVVVCCVPPVDPPDDPPDQPPDDFPRRDNFDADPVSFGQQWGADPVQWIFGAARNRTTQDDTDHPPDDGRDHHHDPDDDDFDDDPPDGDDIDDDDDRDDD

Radius of gyration: 24.88 Å; chains: 1; bounding box: 64×53×82 Å

S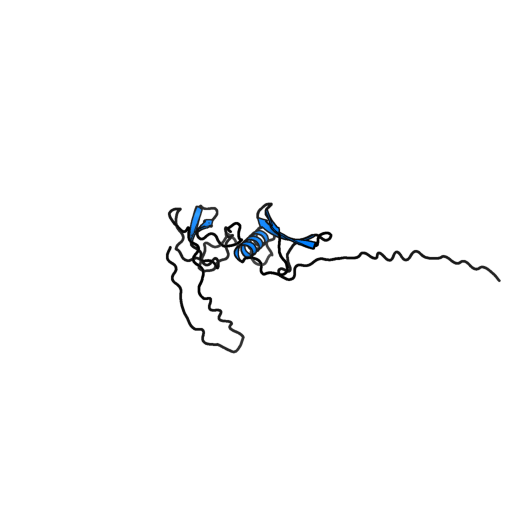econdary structure (DSSP, 8-state):
-----------------------TT-TT-EE-TTT--EEEEEETTEEEE--TTSPPPHHHHHHHHHHHHHHS--TT---SS-----TT----PPBPTTSPBPSEEE-TTS-EEEB-TT--B-S--BSS-----S-PPPS-------BTTB-PPPPP-------